Protein AF-A0A857FLI6-F1 (afdb_monomer_lite)

Sequence (97 aa):
MCNLPDGCSQADIDRRFQEQNTVLARKAQRAEKLKKSLEDCLYEARQVFGGQVSDTVAFLTDSIDEVKGEMARLDQGLCRLEDEWRGSRALHLEAAE

pLDDT: mean 86.4, std 14.6, range [36.62, 97.88]

Radius of gyration: 21.64 Å; chains: 1; bounding box: 44×16×70 Å

Organism: Komagataeibacter xylinus (NCBI:txid28448)

Foldseek 3Di:
DDPDPPDDDLVNLVVVLVVVLVVLVVLLVVLVVVLVVLVVVLVVVCVVVVNPPDPSNVVSVVVSVVSVVVNVVSVVVNVVSVVVSVVVVVVVVVVVD

Secondary structure (DSSP, 8-state):
-----S---HHHHHHHHHHHHHHHHHHHHHHHHHHHHHHHHHHHHHHHTTT---HHHHHHHHHHHHHHHHHHHHHHHHHHHHHHHHHHHHHHHHTT-

Structure (mmCIF, N/CA/C/O backbone):
data_AF-A0A857FLI6-F1
#
_entry.id   AF-A0A857FLI6-F1
#
loop_
_atom_site.group_PDB
_atom_site.id
_atom_site.type_symbol
_atom_site.label_atom_id
_atom_site.label_alt_id
_atom_site.label_comp_id
_atom_site.label_asym_id
_atom_site.label_entity_id
_atom_site.label_seq_id
_atom_site.pdbx_PDB_ins_code
_atom_site.Cartn_x
_atom_site.Cartn_y
_atom_site.Cartn_z
_atom_site.occupancy
_atom_site.B_iso_or_equiv
_atom_site.auth_seq_id
_atom_site.auth_comp_id
_atom_site.auth_asym_id
_atom_site.auth_atom_id
_atom_site.pdbx_PDB_model_num
ATOM 1 N N . MET A 1 1 ? 16.470 0.546 -42.870 1.00 36.62 1 MET A N 1
ATOM 2 C CA . MET A 1 1 ? 16.375 1.557 -41.798 1.00 36.62 1 MET A CA 1
ATOM 3 C C . MET A 1 1 ? 15.089 1.269 -41.044 1.00 36.62 1 MET A C 1
ATOM 5 O O . MET A 1 1 ? 14.022 1.514 -41.592 1.00 36.62 1 MET A O 1
ATOM 9 N N . CYS A 1 2 ? 15.172 0.617 -39.885 1.00 38.16 2 CYS A N 1
ATOM 10 C CA . CYS A 1 2 ? 13.993 0.332 -39.070 1.00 38.16 2 CYS A CA 1
ATOM 11 C C . CYS A 1 2 ? 13.631 1.595 -38.286 1.00 38.16 2 CYS A C 1
ATOM 13 O O . CYS A 1 2 ? 14.409 2.048 -37.451 1.00 38.16 2 CYS A O 1
ATOM 15 N N . ASN A 1 3 ? 12.473 2.174 -38.596 1.00 42.03 3 ASN A N 1
ATOM 16 C CA . ASN A 1 3 ? 11.871 3.243 -37.810 1.00 42.03 3 ASN A CA 1
ATOM 17 C C . ASN A 1 3 ? 11.358 2.630 -36.500 1.00 42.03 3 ASN A C 1
ATOM 19 O O . ASN A 1 3 ? 10.306 1.994 -36.494 1.00 42.03 3 ASN A O 1
ATOM 23 N N . LEU A 1 4 ? 12.116 2.779 -35.412 1.00 48.09 4 LEU A N 1
ATOM 24 C CA . LEU A 1 4 ? 11.619 2.495 -34.067 1.00 48.09 4 LEU A CA 1
ATOM 25 C C . LEU A 1 4 ? 10.624 3.607 -33.681 1.00 48.09 4 LEU A C 1
ATOM 27 O O . LEU A 1 4 ? 11.001 4.780 -33.739 1.00 48.09 4 LEU A O 1
ATOM 31 N N . PRO A 1 5 ? 9.365 3.277 -33.343 1.00 51.94 5 PRO A N 1
ATOM 32 C CA . PRO A 1 5 ? 8.368 4.265 -32.947 1.00 51.94 5 PRO A CA 1
ATOM 33 C C . PRO A 1 5 ? 8.754 4.871 -31.592 1.00 51.94 5 PRO A C 1
ATOM 35 O O . PRO A 1 5 ? 8.973 4.129 -30.638 1.00 51.94 5 PRO A O 1
ATOM 38 N N . ASP A 1 6 ? 8.883 6.203 -31.558 1.00 52.00 6 ASP A N 1
ATOM 39 C CA . ASP A 1 6 ? 9.110 7.090 -30.403 1.00 52.00 6 ASP A CA 1
ATOM 40 C C . ASP A 1 6 ? 9.665 6.397 -29.147 1.00 52.00 6 ASP A C 1
ATOM 42 O O . ASP A 1 6 ? 8.975 6.153 -28.153 1.00 52.00 6 ASP A O 1
ATOM 46 N N . GLY A 1 7 ? 10.953 6.055 -29.231 1.00 56.06 7 GLY A N 1
ATOM 47 C CA . GLY A 1 7 ? 11.684 5.322 -28.208 1.00 56.06 7 GLY A CA 1
ATOM 48 C C . GLY A 1 7 ? 11.806 6.110 -26.908 1.00 56.06 7 GLY A C 1
ATOM 49 O O . GLY A 1 7 ? 12.610 7.035 -26.804 1.00 56.06 7 GLY A O 1
ATOM 50 N N . CYS A 1 8 ? 11.070 5.693 -25.876 1.00 64.44 8 CYS A N 1
ATOM 51 C CA . CYS A 1 8 ? 11.551 5.902 -24.513 1.00 64.44 8 CYS A CA 1
ATOM 52 C C . CYS A 1 8 ? 12.892 5.173 -24.388 1.00 64.44 8 CYS A C 1
ATOM 54 O O . CYS A 1 8 ? 12.987 3.984 -24.691 1.00 64.44 8 CYS A O 1
ATOM 56 N N . SER A 1 9 ? 13.935 5.891 -23.977 1.00 80.94 9 SER A N 1
ATOM 57 C CA . SER A 1 9 ? 15.227 5.269 -23.701 1.00 80.94 9 SER A CA 1
ATOM 58 C C . SER A 1 9 ? 15.105 4.318 -22.503 1.00 80.94 9 SER A C 1
ATOM 60 O O . SER A 1 9 ? 14.234 4.505 -21.649 1.00 80.94 9 SER A O 1
ATOM 62 N N . GLN A 1 10 ? 16.005 3.334 -22.376 1.00 82.12 10 GLN A N 1
ATOM 63 C CA . GLN A 1 10 ? 16.056 2.489 -21.171 1.00 82.12 10 GLN A CA 1
ATOM 64 C C . GLN A 1 10 ? 16.158 3.343 -19.892 1.00 82.12 10 GLN A C 1
ATOM 66 O O . GLN A 1 10 ? 15.544 3.021 -18.881 1.00 82.12 10 GLN A O 1
ATOM 71 N N . ALA A 1 11 ? 16.851 4.485 -19.959 1.00 85.62 11 ALA A N 1
ATOM 72 C CA . ALA A 1 11 ? 16.945 5.430 -18.851 1.00 85.62 11 ALA A CA 1
ATOM 73 C C . ALA A 1 11 ? 15.591 6.071 -18.485 1.00 85.62 11 ALA A C 1
ATOM 75 O O . ALA A 1 11 ? 15.320 6.301 -17.307 1.00 85.62 11 ALA A O 1
ATOM 76 N N . ASP A 1 12 ? 14.717 6.339 -19.460 1.00 87.38 12 ASP A N 1
ATOM 77 C CA . ASP A 1 12 ? 13.363 6.841 -19.193 1.00 87.38 12 ASP A CA 1
ATOM 78 C C . ASP A 1 12 ? 12.469 5.777 -18.560 1.00 87.38 12 ASP A C 1
ATOM 80 O O . ASP A 1 12 ? 11.674 6.093 -17.673 1.00 87.38 12 ASP A O 1
ATOM 84 N N . ILE A 1 13 ? 12.612 4.524 -18.990 1.00 86.31 13 ILE A N 1
ATOM 85 C CA . ILE A 1 13 ? 11.903 3.379 -18.409 1.00 86.31 13 ILE A CA 1
ATOM 86 C C . ILE A 1 13 ? 12.342 3.168 -16.960 1.00 86.31 13 ILE A C 1
ATOM 88 O O . ILE A 1 13 ? 11.492 3.086 -16.073 1.00 86.31 13 ILE A O 1
ATOM 92 N N . ASP A 1 14 ? 13.651 3.173 -16.699 1.00 90.25 14 ASP A N 1
ATOM 93 C CA . ASP A 1 14 ? 14.207 3.035 -15.351 1.00 90.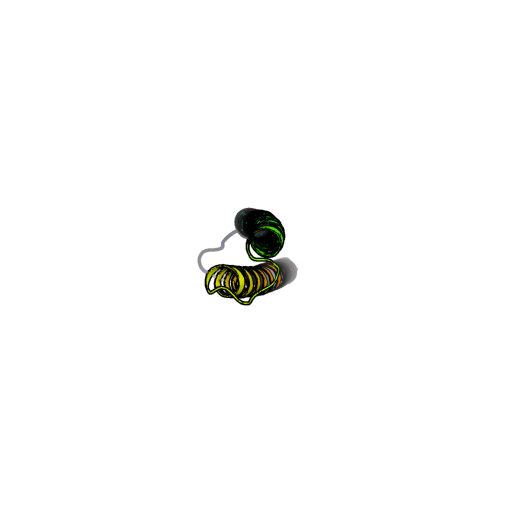25 14 ASP A CA 1
ATOM 94 C C . ASP A 1 14 ? 13.752 4.180 -14.440 1.00 90.25 14 ASP A C 1
ATOM 96 O O . ASP A 1 14 ? 13.340 3.952 -13.301 1.00 90.25 14 ASP A O 1
ATOM 100 N N . ARG A 1 15 ? 13.760 5.417 -14.950 1.00 92.94 15 ARG A N 1
ATOM 101 C CA . ARG A 1 15 ? 13.277 6.586 -14.209 1.00 92.94 15 ARG A CA 1
ATOM 102 C C . ARG A 1 15 ? 11.794 6.464 -13.864 1.00 92.94 15 ARG A C 1
ATOM 104 O O . ARG A 1 15 ? 11.426 6.659 -12.707 1.00 92.94 15 ARG A O 1
ATOM 111 N N . ARG A 1 16 ? 10.943 6.102 -14.832 1.00 91.19 16 ARG A N 1
ATOM 112 C CA . ARG A 1 16 ? 9.503 5.893 -14.597 1.00 91.19 16 ARG A CA 1
ATOM 113 C C . ARG A 1 16 ? 9.255 4.784 -13.579 1.00 91.19 16 ARG A C 1
ATOM 115 O O . ARG A 1 16 ? 8.428 4.964 -12.688 1.00 91.19 16 ARG A O 1
ATOM 122 N N . PHE A 1 17 ? 9.991 3.678 -13.678 1.00 93.69 17 PHE A N 1
ATOM 123 C CA . PHE A 1 17 ? 9.928 2.593 -12.705 1.00 93.69 17 PHE A CA 1
ATOM 124 C C . PHE A 1 17 ? 10.274 3.091 -11.298 1.00 93.69 17 PHE A C 1
ATOM 126 O O . PHE A 1 17 ? 9.500 2.882 -10.367 1.00 93.69 17 PHE A O 1
ATOM 133 N N . GLN A 1 18 ? 11.386 3.814 -11.132 1.00 94.81 18 GLN A N 1
ATOM 134 C CA . GLN A 1 18 ? 11.798 4.352 -9.832 1.00 94.81 18 GLN A CA 1
ATOM 135 C C . GLN A 1 18 ? 10.769 5.323 -9.241 1.00 94.81 18 GLN A C 1
ATOM 137 O O . GLN A 1 18 ? 10.465 5.252 -8.045 1.00 94.81 18 GLN A O 1
ATOM 142 N N . GLU A 1 19 ? 10.214 6.216 -10.064 1.0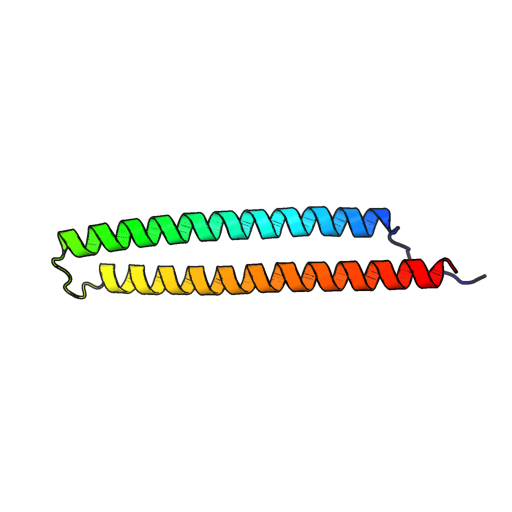0 96.00 19 GLU A N 1
ATOM 143 C CA . GLU A 1 19 ? 9.173 7.163 -9.657 1.00 96.00 19 GLU A CA 1
ATOM 144 C C . GLU A 1 19 ? 7.916 6.422 -9.171 1.00 96.00 19 GLU A C 1
ATOM 146 O O . GLU A 1 19 ? 7.431 6.676 -8.063 1.00 96.00 19 GLU A O 1
ATOM 151 N N . GLN A 1 20 ? 7.419 5.460 -9.954 1.00 94.31 20 GLN A N 1
ATOM 152 C CA . GLN A 1 20 ? 6.223 4.685 -9.613 1.00 94.31 20 GLN A CA 1
ATOM 153 C C . GLN A 1 20 ? 6.443 3.781 -8.395 1.00 94.31 20 GLN A C 1
ATOM 155 O O . GLN A 1 20 ? 5.604 3.766 -7.490 1.00 94.31 20 GLN A O 1
ATOM 160 N N . ASN A 1 21 ? 7.592 3.108 -8.315 1.00 95.38 21 ASN A N 1
ATOM 161 C CA . ASN A 1 21 ? 7.963 2.262 -7.184 1.00 95.38 21 ASN A CA 1
ATOM 162 C C . ASN A 1 21 ? 8.016 3.082 -5.888 1.00 95.38 21 ASN A C 1
ATOM 164 O O . ASN A 1 21 ? 7.423 2.715 -4.876 1.00 95.38 21 ASN A O 1
ATOM 168 N N . THR A 1 22 ? 8.626 4.271 -5.937 1.00 96.50 22 THR A N 1
ATOM 169 C CA . THR A 1 22 ? 8.675 5.187 -4.788 1.00 96.50 22 THR A CA 1
ATOM 170 C C . THR A 1 22 ? 7.275 5.605 -4.332 1.00 96.50 22 THR A C 1
ATOM 172 O O . THR A 1 22 ? 7.005 5.678 -3.130 1.00 96.50 22 THR A O 1
ATOM 175 N N . VAL A 1 23 ? 6.367 5.894 -5.268 1.00 96.81 23 VAL A N 1
ATOM 176 C CA . VAL A 1 23 ? 4.982 6.266 -4.945 1.00 96.81 23 VAL A CA 1
ATOM 177 C C . VAL A 1 23 ? 4.233 5.101 -4.300 1.00 96.81 23 VAL A C 1
ATOM 179 O O . VAL A 1 23 ? 3.594 5.304 -3.264 1.00 96.81 23 VAL A O 1
ATOM 182 N N . LEU A 1 24 ? 4.321 3.899 -4.872 1.00 94.38 24 LEU A N 1
ATOM 183 C CA . LEU A 1 24 ? 3.670 2.702 -4.337 1.00 94.38 24 LEU A CA 1
ATOM 184 C C . LEU A 1 24 ? 4.219 2.331 -2.956 1.00 94.38 24 LEU A C 1
ATOM 186 O O . LEU A 1 24 ? 3.436 2.171 -2.021 1.00 94.38 24 LEU A O 1
ATOM 190 N N . ALA A 1 25 ? 5.541 2.326 -2.778 1.00 93.19 25 ALA A N 1
ATOM 191 C CA . ALA A 1 25 ? 6.181 2.059 -1.492 1.00 93.19 25 ALA A CA 1
ATOM 192 C C . ALA A 1 25 ? 5.753 3.071 -0.413 1.00 93.19 25 ALA A C 1
ATOM 194 O O . ALA A 1 25 ? 5.427 2.700 0.717 1.00 93.19 25 ALA A O 1
ATOM 195 N N . ARG A 1 26 ? 5.669 4.365 -0.758 1.00 96.25 26 ARG A N 1
ATOM 196 C CA . ARG A 1 26 ? 5.164 5.397 0.166 1.00 96.25 26 ARG A CA 1
ATOM 197 C C . ARG A 1 26 ? 3.695 5.187 0.520 1.00 96.25 26 ARG A C 1
ATOM 199 O O . ARG A 1 26 ? 3.319 5.448 1.662 1.00 96.25 26 ARG A O 1
ATOM 206 N N . LYS A 1 27 ? 2.857 4.758 -0.427 1.00 96.62 27 LYS A N 1
ATOM 207 C CA . LYS A 1 27 ? 1.451 4.422 -0.153 1.00 96.62 27 LYS A CA 1
ATOM 208 C C . LYS A 1 27 ? 1.350 3.216 0.779 1.00 96.62 27 LYS A C 1
ATOM 210 O O . LYS A 1 27 ? 0.633 3.311 1.770 1.00 96.62 27 LYS A O 1
ATOM 215 N N . ALA A 1 28 ? 2.125 2.161 0.533 1.00 93.94 28 ALA A N 1
ATOM 216 C CA . ALA A 1 28 ? 2.166 0.975 1.387 1.00 93.94 28 ALA A CA 1
ATOM 217 C C . ALA A 1 28 ? 2.580 1.334 2.824 1.00 93.94 28 ALA A C 1
ATOM 219 O O . ALA A 1 28 ? 1.902 0.968 3.780 1.00 93.94 28 ALA A O 1
ATOM 220 N N . GLN A 1 29 ? 3.614 2.168 2.985 1.00 95.94 29 GLN A N 1
ATOM 221 C CA . GLN A 1 29 ? 4.042 2.646 4.302 1.00 95.94 29 GLN A CA 1
ATOM 222 C C . GLN A 1 29 ? 2.953 3.456 5.027 1.00 95.94 29 GLN A C 1
ATOM 224 O O . GLN A 1 29 ? 2.820 3.371 6.248 1.00 95.94 29 GLN A O 1
ATOM 229 N N . ARG A 1 30 ? 2.186 4.283 4.303 1.00 97.50 30 ARG A N 1
ATOM 230 C CA . ARG A 1 30 ? 1.070 5.043 4.892 1.00 97.50 30 ARG A CA 1
ATOM 231 C C . ARG A 1 30 ? -0.081 4.131 5.297 1.00 97.50 30 ARG A C 1
ATOM 233 O O . ARG A 1 30 ? -0.641 4.351 6.365 1.00 97.50 30 ARG A O 1
ATOM 240 N N . ALA A 1 31 ? -0.402 3.134 4.478 1.00 97.06 31 ALA A N 1
ATOM 241 C CA . ALA A 1 31 ? -1.437 2.154 4.779 1.00 97.06 31 ALA A CA 1
ATOM 242 C C . ALA A 1 31 ? -1.086 1.348 6.039 1.00 97.06 31 ALA A C 1
ATOM 244 O O . ALA A 1 31 ? -1.911 1.257 6.940 1.00 97.06 31 ALA A O 1
ATOM 245 N N . GLU A 1 32 ? 0.165 0.896 6.177 1.00 96.69 32 GLU A N 1
ATOM 246 C CA . GLU A 1 32 ? 0.635 0.208 7.390 1.00 96.69 32 GLU A CA 1
ATOM 247 C C . GLU A 1 32 ? 0.513 1.095 8.640 1.00 96.69 32 GLU A C 1
ATOM 249 O O . GLU A 1 32 ? 0.023 0.660 9.682 1.00 96.69 32 GLU A O 1
ATOM 254 N N . LYS A 1 33 ? 0.903 2.374 8.538 1.00 97.81 33 LYS A N 1
ATOM 255 C CA . LYS A 1 33 ? 0.736 3.333 9.643 1.00 97.81 33 LYS A CA 1
ATOM 256 C C . LYS A 1 33 ? -0.731 3.525 10.019 1.00 97.81 33 LYS A C 1
ATOM 258 O O . LYS A 1 33 ? -1.046 3.538 11.203 1.00 97.81 33 LYS A O 1
ATOM 263 N N . LEU A 1 34 ? -1.609 3.674 9.026 1.00 97.50 34 LEU A N 1
ATOM 264 C CA . LEU A 1 34 ? -3.040 3.852 9.250 1.00 97.50 34 LEU A CA 1
ATOM 265 C C . LEU A 1 34 ? -3.659 2.614 9.901 1.00 97.50 34 LEU A C 1
ATOM 267 O O . LEU A 1 34 ? -4.372 2.753 10.888 1.00 97.50 34 LEU A O 1
ATOM 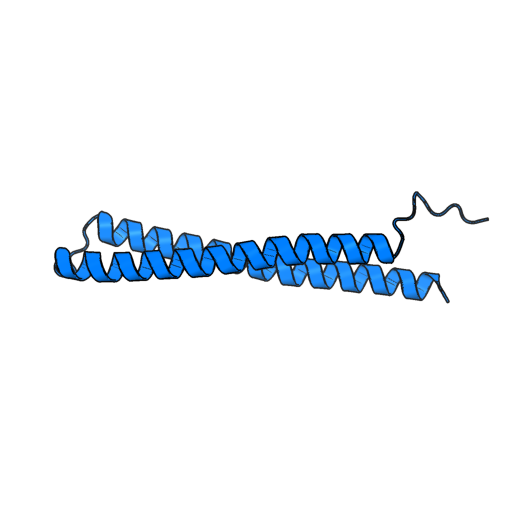271 N N . LYS A 1 35 ? -3.342 1.418 9.395 1.00 97.88 35 LYS A N 1
ATOM 272 C CA . LYS A 1 35 ? -3.774 0.146 9.979 1.00 97.88 35 LYS A CA 1
ATOM 273 C C . LYS A 1 35 ? -3.395 0.077 11.455 1.00 97.88 35 LYS A C 1
ATOM 275 O O . LYS A 1 35 ? -4.261 -0.176 12.282 1.00 97.88 35 LYS A O 1
ATOM 280 N N . LYS A 1 36 ? -2.133 0.367 11.784 1.00 97.88 36 LYS A N 1
ATOM 281 C CA . LYS A 1 36 ? -1.665 0.366 13.172 1.00 97.88 36 LYS A CA 1
ATOM 282 C C . LYS A 1 36 ? -2.446 1.355 14.040 1.00 97.88 36 LYS A C 1
ATOM 284 O O . LYS A 1 36 ? -2.891 0.994 15.120 1.00 97.88 36 LYS A O 1
ATOM 289 N N . SER A 1 37 ? -2.668 2.579 13.558 1.00 97.44 37 SER A N 1
ATOM 290 C CA . SER A 1 37 ? -3.481 3.561 14.287 1.00 97.44 37 SER A CA 1
ATOM 291 C C . SER A 1 37 ? -4.924 3.095 14.497 1.00 97.44 37 SER A C 1
ATOM 293 O O . SER A 1 37 ? -5.480 3.324 15.565 1.00 97.44 37 SER A O 1
ATOM 295 N N . LEU A 1 38 ? -5.531 2.419 13.518 1.00 96.50 38 LEU A N 1
ATOM 296 C CA . LEU A 1 38 ? -6.869 1.844 13.669 1.00 96.50 38 LEU A CA 1
ATOM 297 C C . LEU A 1 38 ? -6.888 0.681 14.672 1.00 96.50 38 LEU A C 1
ATOM 299 O O . LEU A 1 38 ? -7.830 0.578 15.453 1.00 96.50 38 LEU A O 1
ATOM 303 N N . GLU A 1 39 ? -5.860 -0.171 14.680 1.00 95.69 39 GLU A N 1
ATOM 304 C CA . GLU A 1 39 ? -5.693 -1.250 15.665 1.00 95.69 39 GLU A CA 1
ATOM 305 C C . GLU A 1 39 ? -5.544 -0.693 17.090 1.00 95.69 39 GLU A C 1
ATOM 307 O O . GLU A 1 39 ? -6.184 -1.205 18.012 1.00 95.69 39 GLU A O 1
ATOM 312 N N . ASP A 1 40 ? -4.782 0.392 17.259 1.00 95.94 40 ASP A N 1
ATOM 313 C CA . ASP A 1 40 ? -4.650 1.107 18.533 1.00 95.94 40 ASP A CA 1
ATOM 314 C C . ASP A 1 40 ? -6.011 1.693 18.975 1.00 95.94 40 ASP A C 1
ATOM 316 O O . ASP A 1 40 ? -6.452 1.470 20.105 1.00 95.94 40 ASP A O 1
ATOM 320 N N . CYS A 1 41 ? -6.749 2.350 18.068 1.00 93.50 41 CYS A N 1
ATOM 321 C CA . CYS A 1 41 ? -8.102 2.845 18.352 1.00 93.50 41 CYS A CA 1
ATOM 322 C C . CYS A 1 41 ? -9.083 1.717 18.705 1.00 93.50 41 CYS A C 1
ATOM 324 O O . CYS A 1 41 ? -9.922 1.879 19.592 1.00 93.50 41 CYS A O 1
ATOM 326 N N . LEU A 1 42 ? -8.998 0.570 18.027 1.00 92.38 42 LEU A N 1
ATOM 327 C CA . LEU A 1 42 ? -9.832 -0.598 18.311 1.00 92.38 42 LEU A CA 1
ATOM 328 C C . LEU A 1 42 ? -9.538 -1.156 19.703 1.00 92.38 42 LEU A C 1
ATOM 330 O O . LEU A 1 42 ? -10.467 -1.532 20.424 1.00 92.38 42 LEU A O 1
ATOM 334 N N . TYR A 1 43 ? -8.263 -1.202 20.090 1.00 92.44 43 TYR A N 1
ATOM 335 C CA . TYR A 1 43 ? -7.862 -1.602 21.431 1.00 92.44 43 TYR A CA 1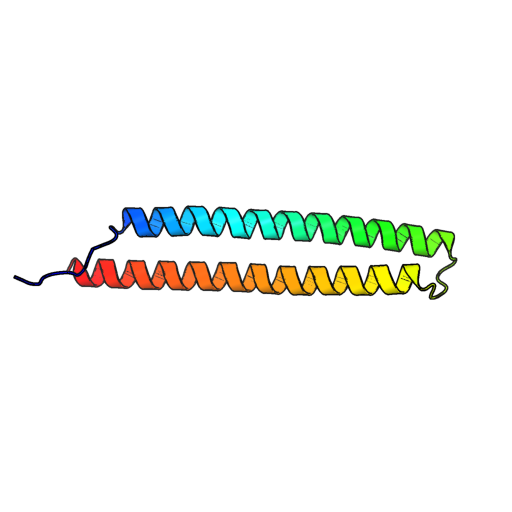
ATOM 336 C C . TYR A 1 43 ? -8.488 -0.682 22.487 1.00 92.44 43 TYR A C 1
ATOM 338 O O . TYR A 1 43 ? -9.156 -1.176 23.396 1.00 92.44 43 TYR A O 1
ATOM 346 N N . GLU A 1 44 ? -8.358 0.638 22.335 1.00 91.75 44 GLU A N 1
ATOM 347 C CA . GLU A 1 44 ? -8.950 1.620 23.254 1.00 91.75 44 GLU A CA 1
ATOM 348 C C . GLU A 1 44 ? -10.482 1.527 23.304 1.00 91.75 44 GLU A C 1
ATOM 350 O O . GLU A 1 44 ? -11.068 1.473 24.388 1.00 91.75 44 GLU A O 1
ATOM 355 N N . ALA A 1 45 ? -11.143 1.423 22.148 1.00 89.44 45 ALA A N 1
ATOM 356 C CA . ALA A 1 45 ? -12.594 1.280 22.068 1.00 89.44 45 ALA A CA 1
ATOM 357 C C . ALA A 1 45 ? -13.080 0.030 22.819 1.00 89.44 45 ALA A C 1
ATOM 359 O O . ALA A 1 45 ? -14.057 0.092 23.566 1.00 89.44 45 ALA A O 1
ATOM 360 N N . ARG A 1 46 ? -12.374 -1.101 22.695 1.00 88.62 46 ARG A N 1
ATOM 361 C CA . ARG A 1 46 ? -12.713 -2.328 23.433 1.00 88.62 46 ARG A CA 1
ATOM 362 C C . ARG A 1 46 ? -12.584 -2.159 24.946 1.00 88.62 46 ARG A C 1
ATOM 364 O O . ARG A 1 46 ? -13.397 -2.739 25.662 1.00 88.62 46 ARG A O 1
ATOM 371 N N . GLN A 1 47 ? -11.621 -1.368 25.425 1.00 88.81 47 GLN A N 1
ATOM 372 C CA . GLN A 1 47 ? -11.486 -1.060 26.855 1.00 88.81 47 GLN A CA 1
ATOM 373 C C . GLN A 1 47 ? -12.646 -0.193 27.359 1.00 88.81 47 GLN A C 1
ATOM 375 O O . GLN A 1 47 ? -13.207 -0.473 28.415 1.00 88.81 47 GLN A O 1
ATOM 380 N N . VAL A 1 48 ? -13.040 0.830 26.594 1.00 87.25 48 VAL A N 1
ATOM 381 C CA . VAL A 1 48 ? -14.117 1.761 26.978 1.00 87.25 48 VAL A CA 1
ATOM 382 C C . VAL A 1 48 ? -15.490 1.087 26.952 1.00 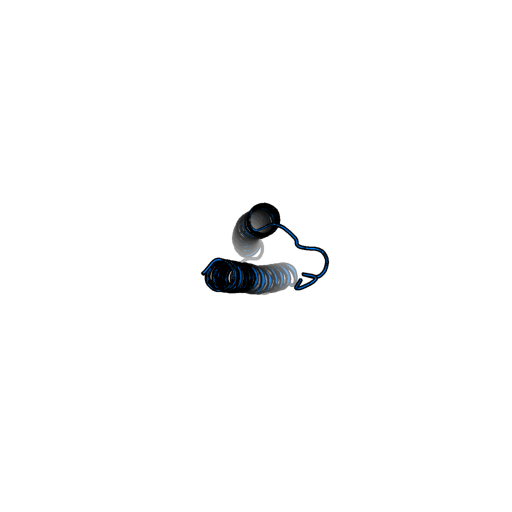87.25 48 VAL A C 1
ATOM 384 O O . VAL A 1 48 ? -16.287 1.275 27.868 1.00 87.25 48 VAL A O 1
ATOM 387 N N . PHE A 1 49 ? -15.770 0.283 25.924 1.00 82.38 49 PHE A N 1
ATOM 388 C CA . PHE A 1 49 ? -17.077 -0.355 25.724 1.00 82.38 49 PHE A CA 1
ATOM 389 C C . PHE A 1 49 ? -17.156 -1.787 26.284 1.00 82.38 49 PHE A C 1
ATOM 391 O O . PHE A 1 49 ? -18.115 -2.509 26.011 1.00 82.38 49 PHE A O 1
ATOM 398 N N . GLY A 1 50 ? -16.156 -2.225 27.059 1.00 72.75 50 GLY A N 1
ATOM 399 C CA . GLY A 1 50 ? -16.160 -3.531 27.729 1.00 72.75 50 GLY A CA 1
ATOM 400 C C . GLY A 1 50 ? -16.233 -4.728 26.774 1.00 72.75 50 GLY A C 1
ATOM 401 O O . GLY A 1 50 ? -16.815 -5.755 27.114 1.00 72.75 50 GLY A O 1
ATOM 402 N N . GLY A 1 51 ? -15.698 -4.589 25.558 1.00 65.00 51 GLY A N 1
ATOM 403 C CA . GLY A 1 51 ? -15.732 -5.633 24.530 1.00 65.00 51 GLY A CA 1
ATOM 404 C C . GLY A 1 51 ? -17.119 -5.953 23.958 1.00 65.00 51 GLY A C 1
ATOM 405 O O . GLY A 1 51 ? -17.227 -6.892 23.169 1.00 65.00 51 GLY A O 1
ATOM 406 N N . GLN A 1 52 ? -18.172 -5.201 24.308 1.00 67.38 52 GLN A N 1
ATOM 407 C CA . GLN A 1 52 ? -19.451 -5.312 23.609 1.00 67.38 52 GLN A CA 1
ATOM 408 C C . GLN A 1 52 ? -19.279 -4.869 22.153 1.00 67.38 52 GLN A C 1
ATOM 410 O O . GLN A 1 52 ? -18.527 -3.934 21.863 1.00 67.38 52 GLN A O 1
ATOM 415 N N . VAL A 1 53 ? -19.973 -5.548 21.235 1.00 65.12 53 VAL A N 1
ATOM 416 C CA . VAL A 1 53 ? -20.055 -5.138 19.829 1.00 65.12 53 VAL A CA 1
ATOM 417 C C . VAL A 1 53 ? -20.870 -3.849 19.780 1.00 65.12 53 VAL A C 1
ATOM 419 O O . VAL A 1 53 ? -22.086 -3.873 19.625 1.00 65.12 53 VAL A O 1
ATOM 422 N N . SER A 1 54 ? -20.202 -2.721 20.010 1.00 76.25 54 SER A N 1
ATOM 423 C CA . SER A 1 54 ? -20.735 -1.413 19.662 1.00 76.25 54 SER A CA 1
ATOM 424 C C . SER A 1 54 ? -20.482 -1.169 18.178 1.00 76.25 54 SER A C 1
ATOM 426 O O . SER A 1 54 ? -19.482 -1.644 17.629 1.00 76.25 54 SER A O 1
ATOM 428 N N . ASP A 1 55 ? -21.362 -0.405 17.534 1.00 82.44 55 ASP A N 1
ATOM 429 C CA . ASP A 1 55 ? -21.213 -0.022 16.124 1.00 82.44 55 ASP A CA 1
ATOM 430 C C . ASP A 1 55 ? -19.828 0.586 15.846 1.00 82.44 55 ASP A C 1
ATOM 432 O O . ASP A 1 55 ? -19.234 0.349 14.799 1.00 82.44 55 ASP A O 1
ATOM 436 N N . THR A 1 56 ? -19.253 1.287 16.829 1.00 78.00 56 THR A N 1
ATOM 437 C CA . THR A 1 56 ? -17.885 1.817 16.783 1.00 78.00 56 THR A CA 1
ATOM 438 C C . THR A 1 56 ? -16.820 0.719 16.673 1.00 78.00 56 THR A C 1
ATOM 440 O O . THR A 1 56 ? -15.893 0.837 15.876 1.00 78.00 56 THR A O 1
ATOM 443 N N . VAL A 1 57 ? -16.922 -0.356 17.463 1.00 84.62 57 VAL A N 1
ATOM 444 C CA . VAL A 1 57 ? -15.964 -1.481 17.437 1.00 84.62 57 VAL A CA 1
ATOM 445 C C . VAL A 1 57 ? -16.084 -2.269 16.128 1.00 84.62 57 VAL A C 1
ATOM 447 O O . VAL A 1 57 ? -15.065 -2.692 15.574 1.00 84.62 57 VAL A O 1
ATOM 450 N N . ALA A 1 58 ? -17.308 -2.435 15.616 1.00 88.44 58 ALA A N 1
ATOM 451 C CA . ALA A 1 58 ? -17.556 -3.058 14.317 1.00 88.44 58 ALA A CA 1
ATOM 452 C C . ALA A 1 58 ? -16.958 -2.216 13.177 1.00 88.44 58 ALA A C 1
ATOM 454 O O . ALA A 1 58 ? -16.127 -2.717 12.425 1.00 88.44 58 ALA A O 1
ATOM 455 N N . PHE A 1 59 ? -17.256 -0.913 13.143 1.00 89.94 59 PHE A N 1
ATOM 456 C CA . PHE A 1 59 ? -16.729 0.024 12.147 1.00 89.94 59 PHE A CA 1
ATOM 457 C C . PHE A 1 59 ? -15.194 0.042 12.087 1.00 89.94 59 PHE A C 1
ATOM 459 O O . PHE A 1 59 ? -14.607 0.058 11.004 1.00 89.94 59 PHE A O 1
ATOM 466 N N . LEU A 1 60 ? -14.523 0.027 13.245 1.00 92.31 60 LEU A N 1
ATOM 467 C CA . LEU A 1 60 ? -13.059 -0.015 13.302 1.00 92.31 60 LEU A CA 1
ATOM 468 C C . LEU A 1 60 ? -12.501 -1.329 12.747 1.00 92.31 60 LEU A C 1
ATOM 470 O O . LEU A 1 60 ? -11.472 -1.315 12.077 1.00 92.31 60 LEU A O 1
ATOM 474 N N . THR A 1 61 ? -13.182 -2.448 12.997 1.00 91.94 61 THR A N 1
ATOM 475 C CA . THR A 1 61 ? -12.790 -3.756 12.454 1.00 91.94 61 THR A CA 1
ATOM 476 C C . THR A 1 61 ? -12.918 -3.764 10.929 1.00 91.94 61 THR A C 1
ATOM 478 O O . THR A 1 61 ? -11.954 -4.108 10.248 1.00 91.94 61 THR A O 1
ATOM 481 N N . ASP A 1 62 ? -14.044 -3.280 10.398 1.00 95.00 62 ASP A N 1
ATOM 482 C CA . ASP A 1 62 ? -14.274 -3.174 8.952 1.00 95.00 62 ASP A CA 1
ATOM 483 C C . ASP A 1 62 ? -13.239 -2.257 8.281 1.00 95.00 62 ASP A C 1
ATOM 485 O O . ASP A 1 62 ? -12.654 -2.607 7.256 1.00 95.00 62 ASP A O 1
ATOM 489 N N . SER A 1 63 ? -12.937 -1.114 8.905 1.00 96.25 63 SER A N 1
ATOM 490 C CA . SER A 1 63 ? -11.925 -0.170 8.413 1.00 96.25 63 SER A CA 1
ATOM 491 C C . SER A 1 63 ? -10.526 -0.795 8.369 1.00 96.25 63 SER A C 1
ATOM 493 O O . SER A 1 63 ? -9.768 -0.570 7.426 1.00 96.25 63 SER A O 1
ATOM 495 N N . ILE A 1 64 ? -10.155 -1.591 9.379 1.00 96.88 64 ILE A N 1
ATOM 496 C CA . ILE A 1 64 ? -8.873 -2.312 9.395 1.00 96.88 64 ILE A CA 1
ATOM 497 C C . ILE A 1 64 ? -8.806 -3.306 8.234 1.00 96.88 64 ILE A C 1
ATOM 499 O O . ILE A 1 64 ? -7.770 -3.405 7.572 1.00 96.88 64 ILE A O 1
ATOM 503 N N . ASP A 1 65 ? -9.883 -4.047 7.986 1.00 97.56 65 ASP A N 1
ATOM 504 C CA . ASP A 1 65 ? -9.916 -5.049 6.923 1.00 97.56 65 ASP A CA 1
ATOM 505 C C . ASP A 1 65 ? -9.902 -4.414 5.527 1.00 97.56 65 ASP A C 1
ATOM 507 O O . ASP A 1 65 ? -9.207 -4.916 4.639 1.00 97.56 65 ASP A O 1
ATOM 511 N N . GLU A 1 66 ? -10.542 -3.256 5.347 1.00 97.69 66 GLU A N 1
ATOM 512 C CA . GLU A 1 66 ? -10.412 -2.454 4.128 1.00 97.69 66 GLU A CA 1
ATOM 513 C C . GLU A 1 66 ? -8.956 -2.025 3.895 1.00 97.69 66 GLU A C 1
ATOM 515 O O . GLU A 1 66 ? -8.408 -2.237 2.809 1.00 97.69 66 GLU A O 1
ATOM 520 N N . VAL A 1 67 ? -8.281 -1.506 4.928 1.00 97.62 67 VAL A N 1
ATOM 521 C CA . VAL A 1 67 ? -6.871 -1.102 4.817 1.00 97.62 67 VAL A CA 1
ATOM 522 C C . VAL A 1 67 ? -5.968 -2.297 4.501 1.00 97.62 67 VAL A C 1
ATOM 524 O O . VAL A 1 67 ? -5.074 -2.169 3.665 1.00 97.62 67 VAL A O 1
ATOM 527 N N . LYS A 1 68 ? -6.204 -3.475 5.093 1.00 97.38 68 LYS A N 1
ATOM 528 C CA . LYS A 1 68 ? -5.475 -4.705 4.726 1.00 97.38 68 LYS A CA 1
ATOM 529 C C . LYS A 1 68 ? -5.699 -5.084 3.261 1.00 97.38 68 LYS A C 1
ATOM 531 O O . LYS A 1 68 ? -4.748 -5.482 2.587 1.00 97.38 68 LYS A O 1
ATOM 536 N N . GLY A 1 69 ? -6.928 -4.951 2.762 1.00 97.44 69 GLY A N 1
ATOM 537 C CA . GLY A 1 69 ? -7.252 -5.180 1.355 1.00 97.44 69 GLY A CA 1
ATOM 538 C C . GLY A 1 69 ? -6.482 -4.236 0.429 1.00 97.44 69 GLY A C 1
ATOM 539 O O . GLY A 1 69 ? -5.875 -4.676 -0.548 1.00 97.44 69 GLY A O 1
ATOM 540 N N . GLU A 1 70 ? -6.432 -2.950 0.771 1.00 96.75 70 GLU A N 1
ATOM 541 C CA . GLU A 1 70 ? -5.654 -1.956 0.028 1.00 96.75 70 GLU A CA 1
ATOM 542 C C . GLU A 1 70 ? -4.145 -2.221 0.095 1.00 96.75 70 GLU A C 1
ATOM 544 O O . GLU A 1 70 ? -3.452 -2.107 -0.916 1.00 96.75 70 GLU A O 1
ATOM 549 N N . MET A 1 71 ? -3.620 -2.650 1.243 1.00 97.19 71 MET A N 1
ATOM 550 C CA . MET A 1 71 ? -2.221 -3.067 1.356 1.00 97.19 71 MET A CA 1
ATOM 551 C C . MET A 1 71 ? -1.890 -4.239 0.430 1.00 97.19 71 MET A C 1
ATOM 553 O O . MET A 1 71 ? -0.875 -4.190 -0.258 1.00 97.19 71 MET A O 1
ATOM 557 N N . ALA A 1 72 ? -2.752 -5.256 0.364 1.00 96.25 72 ALA A N 1
ATOM 558 C CA . ALA A 1 72 ? -2.558 -6.389 -0.539 1.00 96.25 72 ALA A CA 1
ATOM 559 C C . ALA A 1 72 ? -2.565 -5.954 -2.017 1.00 96.25 72 ALA A C 1
ATOM 561 O O . ALA A 1 72 ? -1.758 -6.433 -2.811 1.00 96.25 72 ALA A O 1
ATOM 562 N N . ARG A 1 73 ? -3.428 -4.998 -2.390 1.00 96.81 73 ARG A N 1
ATOM 563 C CA . ARG A 1 73 ? -3.445 -4.413 -3.744 1.00 96.81 73 ARG A CA 1
ATOM 564 C C . ARG A 1 73 ? -2.172 -3.630 -4.053 1.00 96.81 73 ARG A C 1
ATOM 566 O O . ARG A 1 73 ? -1.670 -3.704 -5.172 1.00 96.81 73 ARG A O 1
ATOM 573 N N . LEU A 1 74 ? -1.655 -2.877 -3.084 1.00 95.31 74 LEU A N 1
ATOM 574 C CA . LEU A 1 74 ? -0.405 -2.131 -3.235 1.00 95.31 74 LEU A CA 1
ATOM 575 C C . LEU A 1 74 ? 0.793 -3.069 -3.402 1.00 95.31 74 LEU A C 1
ATOM 577 O O . LEU A 1 74 ? 1.628 -2.815 -4.267 1.00 95.31 74 LEU A O 1
ATOM 581 N N . ASP A 1 75 ? 0.846 -4.151 -2.626 1.00 93.81 75 ASP A N 1
ATOM 582 C CA . ASP A 1 75 ? 1.885 -5.179 -2.726 1.00 93.81 75 ASP A CA 1
ATOM 583 C C . ASP A 1 75 ? 1.853 -5.873 -4.096 1.00 93.81 75 ASP A C 1
ATOM 585 O O . ASP A 1 75 ? 2.850 -5.906 -4.815 1.00 93.81 75 ASP A O 1
ATOM 589 N N . GLN A 1 76 ? 0.665 -6.288 -4.546 1.00 95.19 76 GLN A N 1
ATOM 590 C CA . GLN A 1 76 ? 0.488 -6.837 -5.891 1.00 95.19 76 GLN A CA 1
ATOM 591 C C . GLN A 1 76 ? 0.882 -5.833 -6.988 1.00 95.19 76 GLN A C 1
ATOM 593 O O . GLN A 1 76 ? 1.466 -6.214 -8.005 1.00 95.19 76 GLN A O 1
ATOM 598 N N . GLY A 1 77 ? 0.580 -4.547 -6.789 1.00 94.56 77 GLY A N 1
ATOM 599 C CA . GLY A 1 77 ? 0.979 -3.471 -7.692 1.00 94.56 77 GLY A CA 1
ATOM 600 C C . GLY A 1 77 ? 2.496 -3.297 -7.783 1.00 94.56 77 GLY A C 1
ATOM 601 O O . GLY A 1 77 ? 3.005 -3.062 -8.877 1.00 94.56 77 GLY A O 1
ATOM 602 N N . LEU A 1 78 ? 3.219 -3.449 -6.668 1.00 92.88 78 LEU A N 1
ATOM 603 C CA . LEU A 1 78 ? 4.684 -3.426 -6.641 1.00 92.88 78 LEU A CA 1
ATOM 604 C C . LEU A 1 78 ? 5.270 -4.601 -7.427 1.00 92.88 78 LEU A C 1
ATOM 606 O O . LEU A 1 78 ? 6.083 -4.373 -8.319 1.00 92.88 78 LEU A O 1
ATOM 610 N N . CYS A 1 79 ? 4.808 -5.829 -7.170 1.00 93.75 79 CYS A N 1
ATOM 611 C CA . CYS A 1 79 ? 5.274 -7.008 -7.908 1.00 93.75 79 CYS A CA 1
ATOM 612 C C . CYS A 1 79 ? 5.036 -6.864 -9.415 1.00 93.75 79 CYS A C 1
ATOM 614 O O . CYS A 1 79 ? 5.937 -7.092 -10.217 1.00 93.75 79 CYS A O 1
ATOM 616 N N . ARG A 1 80 ? 3.837 -6.417 -9.806 1.00 94.75 80 ARG A N 1
ATOM 617 C CA . ARG A 1 80 ? 3.505 -6.206 -11.217 1.00 94.75 80 ARG A CA 1
ATOM 618 C C . ARG A 1 80 ? 4.402 -5.152 -11.867 1.00 94.75 80 ARG A C 1
ATOM 620 O O . ARG A 1 80 ? 4.852 -5.350 -12.990 1.00 94.75 80 ARG A O 1
ATOM 627 N N . LEU A 1 81 ? 4.663 -4.047 -11.171 1.00 93.56 81 LEU A N 1
ATOM 628 C CA . LEU A 1 81 ? 5.550 -2.997 -11.663 1.00 93.56 81 LEU A CA 1
ATOM 629 C C . LEU A 1 81 ? 6.987 -3.514 -11.856 1.00 93.56 81 LEU A C 1
ATOM 631 O O . LEU A 1 81 ? 7.642 -3.164 -12.838 1.00 93.56 81 LEU A O 1
ATOM 635 N N . GLU A 1 82 ? 7.478 -4.357 -10.945 1.00 93.69 82 GLU A N 1
ATOM 636 C CA . GLU A 1 82 ? 8.783 -5.014 -11.084 1.00 93.69 82 GLU A CA 1
ATOM 637 C C . GLU A 1 82 ? 8.832 -5.964 -12.284 1.00 93.69 82 GLU A C 1
ATOM 639 O O . GLU A 1 82 ? 9.821 -5.960 -13.021 1.00 93.69 82 GLU A O 1
ATOM 644 N N . ASP A 1 83 ? 7.778 -6.748 -12.507 1.00 93.69 83 ASP A N 1
ATOM 645 C CA . ASP A 1 83 ? 7.684 -7.659 -13.649 1.00 93.69 83 ASP A CA 1
ATOM 646 C C . ASP A 1 83 ? 7.641 -6.896 -14.982 1.00 93.69 83 ASP A C 1
ATOM 648 O O . ASP A 1 83 ? 8.365 -7.243 -15.918 1.00 93.69 83 ASP A O 1
ATOM 652 N N . GLU A 1 84 ? 6.860 -5.813 -15.059 1.00 91.62 84 GLU A N 1
ATOM 653 C CA . GLU A 1 84 ? 6.795 -4.932 -16.234 1.00 91.62 84 GLU A CA 1
ATOM 654 C C . GLU A 1 84 ? 8.164 -4.297 -16.533 1.00 91.62 84 GLU A C 1
ATOM 656 O O . GLU A 1 84 ? 8.610 -4.280 -17.685 1.00 91.62 84 GLU A O 1
ATOM 661 N N . TRP A 1 85 ? 8.877 -3.839 -15.500 1.00 92.38 85 TRP A N 1
ATOM 662 C CA . TRP A 1 85 ? 10.225 -3.289 -15.649 1.00 92.38 85 TRP A CA 1
ATOM 663 C C . TRP A 1 85 ? 11.237 -4.337 -16.125 1.00 92.38 85 TRP A C 1
ATOM 665 O O . TRP A 1 85 ? 11.998 -4.080 -17.063 1.00 92.38 85 TRP A O 1
ATOM 675 N N . ARG A 1 86 ? 11.227 -5.540 -15.535 1.00 91.75 86 ARG A N 1
ATOM 676 C CA . ARG A 1 86 ? 12.097 -6.652 -15.957 1.00 91.75 86 ARG A CA 1
ATOM 677 C C . ARG A 1 86 ? 11.835 -7.049 -17.407 1.00 91.75 86 ARG A C 1
ATOM 679 O O . ARG A 1 86 ? 12.79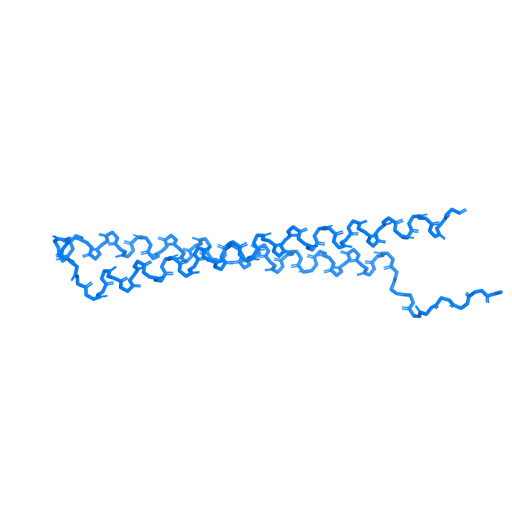3 -7.217 -18.160 1.00 91.75 86 ARG A O 1
ATOM 686 N N . GLY A 1 87 ? 10.566 -7.153 -17.801 1.00 90.75 87 GLY A N 1
ATOM 687 C CA . GLY A 1 87 ? 10.172 -7.471 -19.172 1.00 90.75 87 GLY A CA 1
ATOM 688 C C . GLY A 1 87 ? 10.639 -6.411 -20.168 1.00 90.75 87 GLY A C 1
ATOM 689 O O . GLY A 1 87 ? 11.243 -6.739 -21.186 1.00 90.75 87 GLY A O 1
ATOM 690 N N . SER A 1 88 ? 10.444 -5.129 -19.847 1.00 87.25 88 SER A N 1
ATOM 691 C CA . SER A 1 88 ? 10.906 -4.032 -20.702 1.00 87.25 88 SER A CA 1
ATOM 692 C C . SER A 1 88 ? 12.429 -4.016 -20.856 1.00 87.25 88 SER A C 1
ATOM 694 O O . SER A 1 88 ? 12.931 -3.843 -21.966 1.00 87.25 88 SER A O 1
ATOM 696 N N . ARG A 1 89 ? 13.172 -4.257 -19.771 1.00 85.69 89 ARG A N 1
ATOM 697 C CA . ARG A 1 89 ? 14.638 -4.310 -19.800 1.00 85.69 89 ARG A CA 1
ATOM 698 C C . ARG A 1 89 ? 15.171 -5.496 -20.612 1.00 85.69 89 ARG A C 1
ATOM 700 O O . ARG A 1 89 ? 16.182 -5.345 -21.290 1.00 85.69 89 ARG A O 1
ATOM 707 N N . ALA A 1 90 ? 14.504 -6.650 -20.565 1.00 87.38 90 ALA A N 1
ATOM 708 C CA . ALA A 1 90 ? 14.862 -7.811 -21.381 1.00 87.38 90 ALA A CA 1
ATOM 709 C C . ALA A 1 90 ? 14.714 -7.517 -22.884 1.00 87.38 90 ALA A C 1
ATOM 711 O O . ALA A 1 90 ? 15.653 -7.743 -23.640 1.00 87.38 90 ALA A O 1
ATOM 712 N N . LEU A 1 91 ? 13.597 -6.906 -23.294 1.00 84.00 91 LEU A N 1
ATOM 713 C CA . LEU A 1 91 ? 13.363 -6.515 -24.692 1.00 84.00 91 LEU A CA 1
ATOM 714 C C . LEU A 1 91 ? 14.414 -5.522 -25.211 1.00 84.00 91 LEU A C 1
ATOM 716 O O . LEU A 1 91 ? 14.829 -5.597 -26.364 1.00 84.00 91 LEU A O 1
ATOM 720 N N . HIS A 1 92 ? 14.868 -4.595 -24.363 1.00 76.56 92 HIS A N 1
ATOM 721 C CA . HIS A 1 92 ? 15.938 -3.666 -24.729 1.00 76.56 92 HIS A CA 1
ATOM 722 C C . HIS A 1 92 ? 17.309 -4.335 -24.861 1.00 76.56 92 HIS A C 1
ATOM 724 O O . HIS A 1 92 ? 18.101 -3.891 -25.689 1.00 76.56 92 HIS A O 1
ATOM 730 N N . LEU A 1 93 ? 17.598 -5.370 -24.065 1.00 75.38 93 LEU A N 1
ATOM 731 C CA . LEU A 1 93 ? 18.831 -6.150 -24.195 1.00 75.38 93 LEU A CA 1
ATOM 732 C C . LEU A 1 93 ? 18.832 -6.964 -25.493 1.00 75.38 93 LEU A C 1
ATOM 734 O O . LEU A 1 93 ? 19.806 -6.898 -26.229 1.00 75.38 93 LEU A O 1
ATOM 738 N N . GLU A 1 94 ? 17.725 -7.638 -25.814 1.00 76.12 94 GLU A N 1
ATOM 739 C CA . GLU A 1 94 ? 17.571 -8.393 -27.069 1.00 76.12 94 GLU A CA 1
ATOM 740 C C . GLU A 1 94 ? 17.655 -7.493 -28.311 1.00 76.12 94 GLU A C 1
ATOM 742 O O . GLU A 1 94 ? 18.167 -7.905 -29.344 1.00 76.12 94 GLU A O 1
ATOM 747 N N . ALA A 1 95 ? 17.181 -6.246 -28.225 1.00 68.69 95 ALA A N 1
ATOM 748 C CA . ALA A 1 95 ? 17.277 -5.277 -29.318 1.00 68.69 95 ALA A CA 1
ATOM 749 C C . ALA A 1 95 ? 18.675 -4.640 -29.475 1.00 68.69 95 ALA A C 1
ATOM 751 O O . ALA A 1 95 ? 18.899 -3.906 -30.441 1.00 68.69 95 ALA A O 1
ATOM 752 N N . ALA A 1 96 ? 19.577 -4.852 -28.512 1.00 62.31 96 ALA A N 1
ATOM 753 C CA . ALA A 1 96 ? 20.943 -4.328 -28.516 1.00 62.31 96 ALA A CA 1
ATOM 754 C C . ALA A 1 96 ? 21.999 -5.367 -28.956 1.00 62.31 96 ALA A C 1
ATOM 756 O O . ALA A 1 96 ? 23.164 -4.990 -29.108 1.00 62.31 96 ALA A O 1
ATOM 757 N N . GLU A 1 97 ? 21.599 -6.630 -29.151 1.00 54.03 97 GLU A N 1
ATOM 758 C CA . GLU A 1 97 ? 22.391 -7.716 -29.762 1.00 54.03 97 GLU A CA 1
ATOM 759 C C . GLU A 1 97 ? 22.260 -7.732 -31.295 1.00 54.03 97 GLU A C 1
ATOM 761 O O . GLU A 1 97 ? 23.286 -8.019 -31.958 1.00 54.03 97 GLU A O 1
#